Protein AF-A0A0D1AIF8-F1 (afdb_monomer_lite)

Secondary structure (DSSP, 8-state):
----HHHHHHHHHHHHHHHHHHHHHTTTS-S-HHHHHHHHHHHHHHHHHHHHHHHHHHHHS--

pLDDT: mean 83.64, std 10.53, range [49.19, 92.81]

Radius of gyration: 15.59 Å; chains: 1; bounding box: 36×30×39 Å

Sequence (63 aa):
MKKSKLFNFILWIIGFILAELWRRLLKDIHIHEFFKWFTGIAIIIFIFFIINKITSLLNKEKN

Organism: NCBI:txid1379739

Structure (mmCIF, N/CA/C/O backbone):
data_AF-A0A0D1AIF8-F1
#
_entry.id   A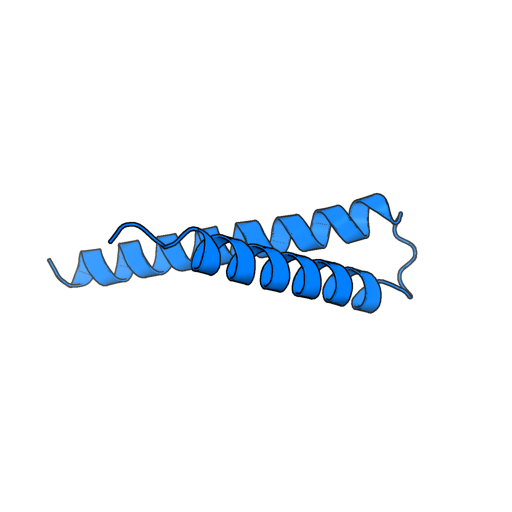F-A0A0D1AIF8-F1
#
loop_
_atom_site.group_PDB
_atom_site.id
_atom_site.type_symbol
_atom_site.label_atom_id
_atom_site.label_alt_id
_atom_site.label_comp_id
_atom_site.label_asym_id
_atom_site.label_entity_id
_atom_site.label_seq_id
_atom_site.pdbx_PDB_ins_code
_atom_site.Cartn_x
_atom_site.Cartn_y
_atom_site.Cartn_z
_atom_site.occupancy
_atom_site.B_iso_or_equiv
_atom_site.auth_seq_id
_atom_site.auth_comp_id
_atom_site.auth_asym_id
_atom_site.auth_atom_id
_atom_site.pdbx_PDB_model_num
ATOM 1 N N . MET A 1 1 ? -18.279 3.035 12.528 1.00 49.19 1 MET A N 1
ATOM 2 C CA . MET A 1 1 ? -17.959 4.478 12.391 1.00 49.19 1 MET A CA 1
ATOM 3 C C . MET A 1 1 ? -17.862 4.823 10.909 1.00 49.19 1 MET A C 1
ATOM 5 O O . MET A 1 1 ? -17.079 4.180 10.219 1.00 49.19 1 MET A O 1
ATOM 9 N N . LYS A 1 2 ? -18.656 5.778 10.394 1.00 50.22 2 LYS A N 1
ATOM 10 C CA . LYS A 1 2 ? -18.460 6.301 9.027 1.00 50.22 2 LYS A CA 1
ATOM 11 C C . LYS A 1 2 ? -17.057 6.913 8.971 1.00 50.22 2 LYS A C 1
ATOM 13 O O . LYS A 1 2 ? -16.831 7.951 9.585 1.00 50.22 2 LYS A O 1
ATOM 18 N N . LYS A 1 3 ? -16.107 6.253 8.301 1.00 56.75 3 LYS A N 1
ATOM 19 C CA . LYS A 1 3 ? -14.784 6.841 8.047 1.00 56.75 3 LYS A CA 1
ATOM 20 C C . LYS A 1 3 ? -15.011 8.155 7.299 1.00 56.75 3 LYS A C 1
ATOM 22 O O . LYS A 1 3 ? -15.758 8.173 6.319 1.00 56.75 3 LYS A O 1
ATOM 27 N N . SER A 1 4 ? -14.458 9.261 7.800 1.00 78.06 4 SER A N 1
ATOM 28 C CA . SER A 1 4 ? -14.656 10.561 7.155 1.00 78.06 4 SER A CA 1
ATOM 29 C C . SER A 1 4 ? -14.059 10.520 5.744 1.00 78.06 4 SER A C 1
ATOM 31 O O . SER A 1 4 ? -13.085 9.803 5.495 1.00 78.06 4 SER A O 1
ATOM 33 N N . LYS A 1 5 ? -14.626 11.286 4.802 1.00 82.81 5 LYS A N 1
ATOM 34 C CA . LYS A 1 5 ? -14.065 11.402 3.442 1.00 82.81 5 LYS A CA 1
ATOM 35 C C . LYS A 1 5 ? -12.579 11.787 3.482 1.00 82.81 5 LYS A C 1
ATOM 37 O O . LYS A 1 5 ? -11.798 11.272 2.692 1.00 82.81 5 LYS A O 1
ATOM 42 N N . LEU A 1 6 ? -12.198 12.615 4.458 1.00 86.94 6 LEU A N 1
ATOM 43 C CA . LEU A 1 6 ? -10.819 13.024 4.708 1.00 86.94 6 LEU A CA 1
ATOM 44 C C . LEU A 1 6 ? -9.918 11.833 5.068 1.00 86.94 6 LEU A C 1
ATOM 46 O O . LEU A 1 6 ? -8.828 11.698 4.527 1.00 86.94 6 LEU A O 1
ATOM 50 N N . PHE A 1 7 ? -10.390 10.934 5.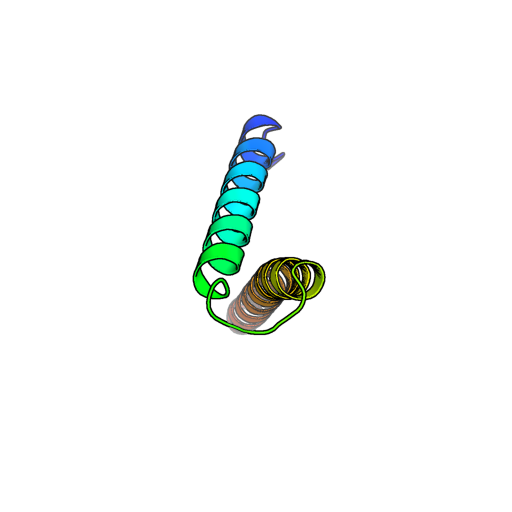936 1.00 84.19 7 PHE A N 1
ATOM 51 C CA . PHE A 1 7 ? -9.633 9.749 6.338 1.00 84.19 7 PHE A CA 1
ATOM 52 C C . PHE A 1 7 ? -9.375 8.807 5.156 1.00 84.19 7 PHE A C 1
ATOM 54 O O . PHE A 1 7 ? -8.259 8.325 4.976 1.00 84.19 7 PHE A O 1
ATOM 61 N N . ASN A 1 8 ? -10.386 8.581 4.313 1.00 84.75 8 ASN A N 1
ATOM 62 C CA . ASN A 1 8 ? -10.220 7.763 3.110 1.00 84.75 8 ASN A CA 1
ATOM 63 C C . ASN A 1 8 ? -9.256 8.413 2.105 1.00 84.75 8 ASN A C 1
ATOM 65 O O . ASN A 1 8 ? -8.469 7.709 1.480 1.00 84.75 8 ASN A O 1
ATOM 69 N N . PHE A 1 9 ? -9.282 9.743 1.979 1.00 86.69 9 PHE A N 1
ATOM 70 C CA . PHE A 1 9 ? -8.364 10.480 1.110 1.00 86.69 9 PHE A CA 1
ATOM 71 C C . PHE A 1 9 ? -6.907 10.386 1.586 1.00 86.69 9 PHE A C 1
ATOM 73 O O . PHE A 1 9 ? -6.018 10.110 0.785 1.00 86.69 9 PHE A O 1
ATOM 80 N N . ILE A 1 10 ? -6.660 10.523 2.893 1.00 89.00 10 ILE A N 1
ATOM 81 C CA . ILE A 1 10 ? -5.321 10.356 3.482 1.00 89.00 10 ILE A CA 1
ATOM 82 C C . ILE A 1 10 ? -4.797 8.934 3.245 1.00 89.00 10 ILE A C 1
ATOM 84 O O . ILE A 1 10 ? -3.655 8.763 2.824 1.00 89.00 10 ILE A O 1
ATOM 88 N N . LEU A 1 11 ? -5.633 7.910 3.451 1.00 85.62 11 LEU A N 1
ATOM 89 C CA . LEU A 1 11 ? -5.251 6.526 3.155 1.00 85.62 11 LEU A CA 1
ATOM 90 C C . LEU A 1 11 ? -4.911 6.315 1.678 1.00 85.62 11 LEU A C 1
ATOM 92 O O . LEU A 1 11 ? -3.981 5.573 1.3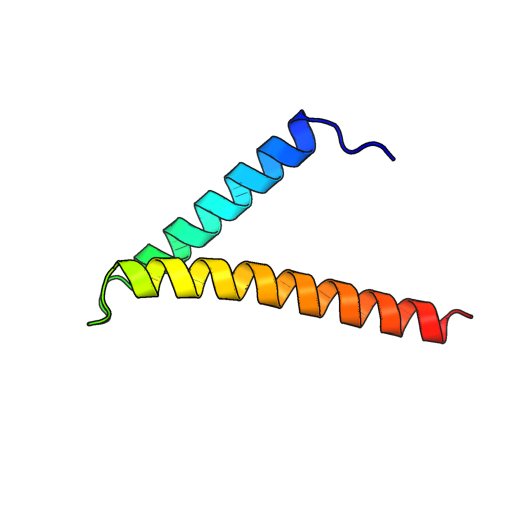65 1.00 85.62 11 LEU A O 1
ATOM 96 N N . TRP A 1 12 ? -5.635 6.978 0.779 1.00 86.19 12 TRP A N 1
ATOM 97 C CA . TRP A 1 12 ? -5.365 6.908 -0.651 1.00 86.19 12 TRP A CA 1
ATOM 98 C C . TRP A 1 12 ? -4.009 7.534 -1.008 1.00 86.19 12 TRP A C 1
ATOM 100 O O . TRP A 1 12 ? -3.223 6.914 -1.721 1.00 86.19 12 TRP A O 1
ATOM 110 N N . ILE A 1 13 ? -3.686 8.700 -0.434 1.00 89.44 13 ILE A N 1
ATOM 111 C CA . ILE A 1 13 ? -2.369 9.343 -0.591 1.00 89.44 13 ILE A CA 1
ATOM 112 C C . ILE A 1 13 ? -1.251 8.433 -0.073 1.00 89.44 13 ILE A C 1
ATOM 114 O O . ILE A 1 13 ? -0.251 8.241 -0.759 1.00 89.44 13 ILE A O 1
ATOM 118 N N . ILE A 1 14 ? -1.418 7.844 1.114 1.00 89.25 14 ILE A N 1
ATOM 119 C CA . ILE A 1 14 ? -0.417 6.936 1.694 1.00 89.25 14 ILE A CA 1
ATOM 120 C C . ILE A 1 14 ? -0.202 5.718 0.787 1.00 89.25 14 ILE A C 1
ATOM 122 O O . ILE A 1 14 ? 0.941 5.350 0.520 1.00 89.25 14 ILE A O 1
ATOM 126 N N .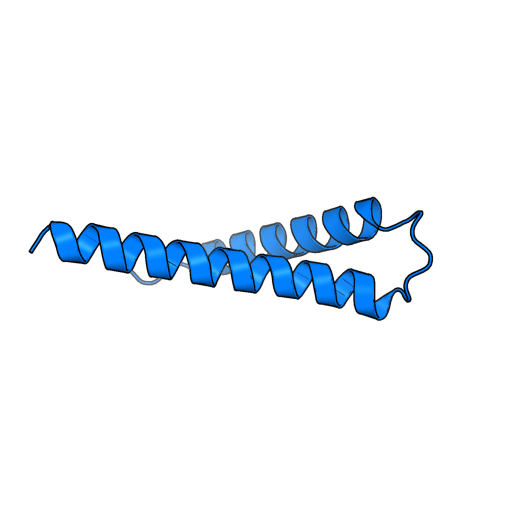 GLY A 1 15 ? -1.282 5.123 0.269 1.00 86.50 15 GLY A N 1
ATOM 127 C CA . GLY A 1 15 ? -1.198 4.011 -0.680 1.00 86.50 15 GLY A CA 1
ATOM 128 C C . GLY A 1 15 ? -0.456 4.388 -1.964 1.00 86.50 15 GLY A C 1
ATOM 129 O O . GLY A 1 15 ? 0.377 3.617 -2.439 1.00 86.50 15 GLY A O 1
ATOM 130 N N . PHE A 1 16 ? -0.695 5.595 -2.483 1.00 86.88 16 PHE A N 1
ATOM 131 C CA . PHE A 1 16 ? 0.007 6.109 -3.658 1.00 86.88 16 PHE A CA 1
ATOM 132 C C . PHE A 1 16 ? 1.505 6.323 -3.395 1.00 86.88 16 PHE A C 1
ATOM 134 O O . PHE A 1 16 ? 2.335 5.903 -4.199 1.00 86.88 16 PHE A O 1
ATOM 141 N N . ILE A 1 17 ? 1.865 6.911 -2.248 1.00 89.81 17 ILE A N 1
ATOM 142 C CA . ILE A 1 17 ? 3.269 7.103 -1.850 1.00 89.81 17 ILE A CA 1
ATOM 143 C C . ILE A 1 17 ? 3.982 5.752 -1.723 1.00 89.81 17 ILE A C 1
ATOM 145 O O . ILE A 1 17 ? 5.100 5.611 -2.213 1.00 89.81 17 ILE A O 1
ATOM 149 N N . LEU A 1 18 ? 3.343 4.749 -1.110 1.00 87.38 18 LEU A N 1
ATOM 150 C CA . LEU A 1 18 ? 3.909 3.400 -1.007 1.00 87.38 18 LEU A CA 1
ATOM 151 C C . LEU A 1 18 ? 4.128 2.759 -2.383 1.00 87.38 18 LEU A C 1
ATOM 153 O O . LEU A 1 18 ? 5.178 2.160 -2.609 1.00 87.38 18 LEU A O 1
ATOM 157 N N . ALA A 1 19 ? 3.167 2.893 -3.300 1.00 84.00 19 ALA A N 1
ATOM 158 C CA . ALA A 1 19 ? 3.287 2.357 -4.655 1.00 84.00 19 ALA A CA 1
ATOM 159 C C . ALA A 1 19 ? 4.429 3.028 -5.438 1.00 84.00 19 ALA A C 1
ATOM 161 O O . ALA A 1 19 ? 5.222 2.350 -6.091 1.00 84.00 19 ALA A O 1
ATOM 162 N N . GLU A 1 20 ? 4.568 4.348 -5.321 1.00 87.12 20 GLU A N 1
ATOM 163 C CA . GLU A 1 20 ? 5.659 5.099 -5.945 1.00 87.12 20 GLU A CA 1
ATOM 164 C C . GLU A 1 20 ? 7.024 4.749 -5.323 1.00 87.12 20 GLU A C 1
ATOM 166 O O . GLU A 1 20 ? 8.025 4.624 -6.034 1.00 87.12 20 GLU A O 1
ATOM 171 N N . LEU A 1 21 ? 7.078 4.524 -4.006 1.00 89.62 21 LEU A N 1
ATOM 172 C CA . LEU A 1 21 ? 8.287 4.071 -3.313 1.00 89.62 21 LEU A CA 1
ATOM 173 C C . LEU A 1 21 ? 8.691 2.659 -3.762 1.00 89.62 21 LEU A C 1
ATOM 175 O O . LEU A 1 21 ? 9.869 2.407 -4.018 1.00 89.62 21 LEU A O 1
ATOM 179 N N . TRP A 1 22 ? 7.714 1.771 -3.951 1.00 87.19 22 TRP A N 1
ATOM 180 C CA . TRP A 1 22 ? 7.925 0.440 -4.518 1.00 87.19 22 TRP A CA 1
ATOM 181 C C . TRP A 1 22 ? 8.456 0.497 -5.956 1.00 87.19 22 TRP A C 1
ATOM 183 O O . TRP A 1 22 ? 9.432 -0.175 -6.291 1.00 87.19 22 TRP A O 1
ATOM 193 N N . ARG A 1 23 ? 7.888 1.362 -6.803 1.00 85.56 23 ARG A N 1
ATOM 194 C CA . ARG A 1 23 ? 8.383 1.584 -8.170 1.00 85.56 23 ARG A CA 1
ATOM 195 C C . ARG A 1 23 ? 9.845 2.029 -8.182 1.00 85.56 23 ARG A C 1
ATOM 197 O O . ARG A 1 23 ? 10.627 1.528 -8.989 1.00 85.56 23 ARG A O 1
ATOM 204 N N . ARG A 1 24 ? 10.221 2.941 -7.278 1.00 87.19 24 ARG A N 1
ATOM 205 C CA . ARG A 1 24 ? 11.608 3.411 -7.129 1.00 87.19 24 ARG A CA 1
ATOM 206 C C . ARG A 1 24 ? 12.550 2.313 -6.645 1.00 87.19 24 ARG A C 1
ATOM 208 O O . ARG A 1 24 ? 13.662 2.240 -7.152 1.00 87.19 24 ARG A O 1
ATOM 215 N N . LEU A 1 25 ? 12.112 1.447 -5.731 1.00 86.75 25 LEU A N 1
ATOM 216 C CA . LEU A 1 25 ? 12.888 0.272 -5.309 1.00 86.75 25 LEU A CA 1
ATOM 217 C C . LEU A 1 25 ? 13.172 -0.675 -6.481 1.00 86.75 25 LEU A C 1
ATOM 219 O O . LEU A 1 25 ? 14.257 -1.234 -6.579 1.00 86.75 25 LEU A O 1
ATOM 223 N N . LEU A 1 26 ? 12.221 -0.813 -7.405 1.00 85.50 26 LEU A N 1
ATOM 224 C CA . LEU A 1 26 ? 12.378 -1.634 -8.603 1.00 85.50 26 LEU A CA 1
ATOM 225 C C . LEU A 1 26 ? 13.071 -0.899 -9.765 1.00 85.50 26 LEU A C 1
ATOM 227 O O . LEU A 1 26 ? 13.108 -1.433 -10.875 1.00 85.50 26 LEU A O 1
ATOM 231 N N . LYS A 1 27 ? 13.593 0.322 -9.572 1.00 82.00 27 LYS A N 1
ATOM 232 C CA . LYS A 1 27 ? 14.150 1.149 -10.658 1.00 82.00 27 LYS A CA 1
ATOM 233 C C . LYS A 1 27 ? 15.245 0.420 -11.437 1.00 82.00 27 LYS A C 1
ATOM 235 O O . LYS A 1 27 ? 15.179 0.409 -12.663 1.00 82.00 27 LYS A O 1
ATOM 240 N N . ASP A 1 28 ? 16.151 -0.252 -10.736 1.00 85.88 28 ASP A N 1
ATOM 241 C CA . ASP A 1 28 ? 17.328 -0.908 -11.325 1.00 85.88 28 ASP A CA 1
ATOM 242 C C . ASP A 1 28 ? 17.048 -2.326 -11.844 1.00 85.88 28 ASP A C 1
ATOM 244 O O . ASP A 1 28 ? 17.935 -3.012 -12.345 1.00 85.88 28 ASP A O 1
ATOM 248 N N . ILE A 1 29 ? 15.796 -2.777 -11.755 1.00 86.50 29 ILE A N 1
ATOM 249 C CA . ILE A 1 29 ? 15.383 -4.087 -12.245 1.00 86.50 29 ILE A CA 1
ATOM 250 C C . ILE A 1 29 ? 14.825 -3.945 -13.667 1.00 86.50 29 ILE A C 1
ATOM 252 O O . ILE A 1 29 ? 13.956 -3.105 -13.932 1.00 86.50 29 ILE A O 1
ATOM 256 N N . HIS A 1 30 ? 15.286 -4.814 -14.574 1.00 85.19 30 HIS A N 1
ATOM 257 C CA . HIS A 1 30 ? 14.815 -4.943 -15.961 1.00 85.19 30 HIS A CA 1
ATOM 258 C C . HIS A 1 30 ? 13.427 -5.601 -16.048 1.00 85.19 30 HIS A C 1
ATOM 260 O O . HIS A 1 30 ? 13.220 -6.641 -16.664 1.00 85.19 30 HIS A O 1
ATOM 266 N N . ILE A 1 31 ? 12.448 -4.978 -15.404 1.00 85.00 31 ILE A N 1
ATOM 267 C CA . ILE A 1 31 ? 11.032 -5.319 -15.509 1.00 85.00 31 ILE A CA 1
ATOM 268 C C . ILE A 1 31 ? 10.320 -4.136 -16.165 1.00 85.00 31 ILE A C 1
ATOM 270 O O . ILE A 1 31 ? 10.697 -2.982 -15.967 1.00 85.00 31 ILE A O 1
ATOM 274 N N . HIS A 1 32 ? 9.289 -4.410 -16.960 1.00 87.31 32 HIS A N 1
ATOM 275 C CA . HIS A 1 32 ? 8.495 -3.357 -17.587 1.00 87.31 32 HIS A CA 1
ATOM 276 C C . HIS A 1 32 ? 7.808 -2.477 -16.525 1.00 87.31 32 HIS A C 1
ATOM 278 O O . HIS A 1 32 ? 7.3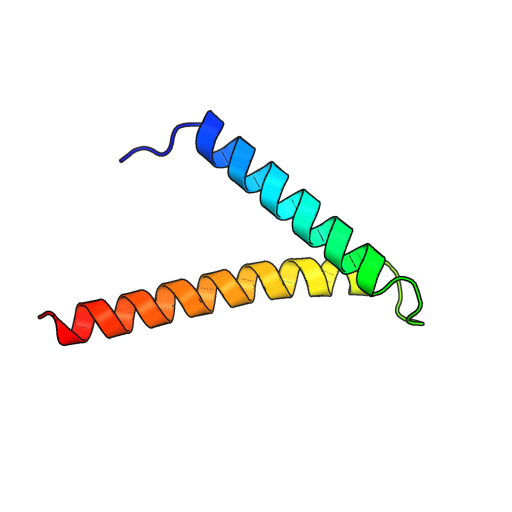01 -2.992 -15.526 1.00 87.31 32 HIS A O 1
ATOM 284 N N . GLU A 1 33 ? 7.734 -1.162 -16.755 1.00 83.56 33 GLU A N 1
ATOM 285 C CA . GLU A 1 33 ? 7.202 -0.174 -15.795 1.00 83.56 33 GLU A CA 1
ATOM 286 C C . GLU A 1 33 ? 5.795 -0.548 -15.287 1.00 83.56 33 GLU A C 1
ATOM 288 O O . GLU A 1 33 ? 5.491 -0.425 -14.101 1.00 83.56 33 GLU A O 1
ATOM 293 N N . PHE A 1 34 ? 4.961 -1.103 -16.175 1.00 85.38 34 PHE A N 1
ATOM 294 C CA . PHE A 1 34 ? 3.629 -1.619 -15.845 1.00 85.38 34 PHE A CA 1
ATOM 295 C C . PHE A 1 34 ? 3.654 -2.678 -14.732 1.00 85.38 34 PHE A C 1
ATOM 297 O O . PHE A 1 34 ? 2.866 -2.609 -13.791 1.00 85.38 34 PHE A O 1
ATOM 304 N N . PHE A 1 35 ? 4.579 -3.639 -14.795 1.00 86.50 35 PHE A N 1
ATOM 305 C CA . PHE A 1 35 ? 4.684 -4.696 -13.788 1.00 86.50 35 PHE A CA 1
ATOM 306 C C . PHE A 1 35 ? 5.265 -4.177 -12.468 1.00 86.50 35 PHE A C 1
ATOM 308 O O . PHE A 1 35 ? 4.910 -4.687 -11.404 1.00 86.50 35 PHE A O 1
ATOM 315 N N . LYS A 1 36 ? 6.096 -3.126 -12.497 1.00 85.69 36 LYS A N 1
ATOM 316 C CA . LYS A 1 36 ? 6.562 -2.451 -11.272 1.00 85.69 36 LYS A CA 1
ATOM 317 C C . LYS A 1 36 ? 5.392 -1.809 -10.521 1.00 85.69 36 LYS A C 1
ATOM 319 O O . LYS A 1 36 ? 5.270 -1.969 -9.311 1.00 85.69 36 LYS A O 1
ATOM 324 N N . TRP A 1 37 ? 4.480 -1.166 -11.247 1.00 85.31 37 TRP A N 1
ATOM 325 C CA . TRP A 1 37 ? 3.229 -0.653 -10.681 1.00 85.31 37 TRP A CA 1
ATOM 326 C C . TRP A 1 37 ? 2.304 -1.769 -10.195 1.00 85.31 37 TRP A C 1
ATOM 328 O O . TRP A 1 37 ? 1.801 -1.715 -9.072 1.00 85.31 37 TRP A O 1
ATOM 338 N N . PHE A 1 38 ? 2.110 -2.805 -11.015 1.00 88.25 38 PHE A N 1
ATOM 339 C CA . PHE A 1 38 ? 1.229 -3.923 -10.686 1.00 88.25 38 PHE A CA 1
ATOM 340 C C . PHE A 1 38 ? 1.673 -4.656 -9.415 1.00 88.25 38 PHE A C 1
ATOM 342 O O . PHE A 1 38 ? 0.846 -4.950 -8.556 1.00 88.25 38 PHE A O 1
ATOM 349 N N . THR A 1 39 ? 2.977 -4.895 -9.252 1.00 88.81 39 THR A N 1
ATOM 350 C CA . THR A 1 39 ? 3.532 -5.530 -8.045 1.00 88.81 39 THR A CA 1
ATOM 351 C C . THR A 1 39 ? 3.328 -4.671 -6.799 1.00 88.81 39 THR A C 1
ATOM 353 O O . THR A 1 39 ? 2.948 -5.208 -5.762 1.00 88.81 39 THR A O 1
ATOM 356 N N . GLY A 1 40 ? 3.473 -3.346 -6.901 1.00 86.31 40 GLY A N 1
ATOM 357 C CA . GLY A 1 40 ? 3.179 -2.436 -5.789 1.00 86.31 40 GLY A CA 1
ATOM 358 C C . GLY A 1 40 ? 1.713 -2.505 -5.352 1.00 86.31 40 GLY A C 1
ATOM 359 O O . GLY A 1 40 ? 1.420 -2.648 -4.165 1.00 86.31 40 GLY A O 1
ATOM 360 N N . ILE A 1 41 ? 0.784 -2.493 -6.313 1.00 86.56 41 ILE A N 1
ATOM 361 C CA . ILE A 1 41 ? -0.656 -2.634 -6.040 1.00 86.56 41 ILE A CA 1
ATOM 362 C C . ILE A 1 41 ? -0.966 -4.013 -5.437 1.00 86.56 41 ILE A C 1
ATOM 364 O O . ILE A 1 41 ? -1.704 -4.107 -4.454 1.00 86.56 41 ILE A O 1
ATOM 368 N N . ALA A 1 42 ? -0.379 -5.079 -5.985 1.00 89.31 42 ALA A N 1
ATOM 369 C CA . ALA A 1 42 ? -0.572 -6.441 -5.500 1.00 89.31 42 ALA A CA 1
ATOM 370 C C . ALA A 1 42 ? -0.114 -6.600 -4.041 1.00 89.31 42 ALA A C 1
ATOM 372 O O . ALA A 1 42 ? -0.827 -7.212 -3.246 1.00 89.31 42 ALA A O 1
ATOM 373 N N . ILE A 1 43 ? 1.018 -5.996 -3.663 1.00 87.81 43 ILE A N 1
ATOM 374 C CA . ILE A 1 43 ? 1.519 -6.001 -2.281 1.00 87.81 43 ILE A CA 1
ATOM 375 C C . ILE A 1 43 ? 0.529 -5.317 -1.336 1.00 87.81 43 ILE A C 1
ATOM 377 O O . ILE A 1 43 ? 0.224 -5.866 -0.278 1.00 87.81 43 ILE A O 1
ATOM 381 N N . ILE A 1 44 ? -0.022 -4.161 -1.718 1.00 86.12 44 I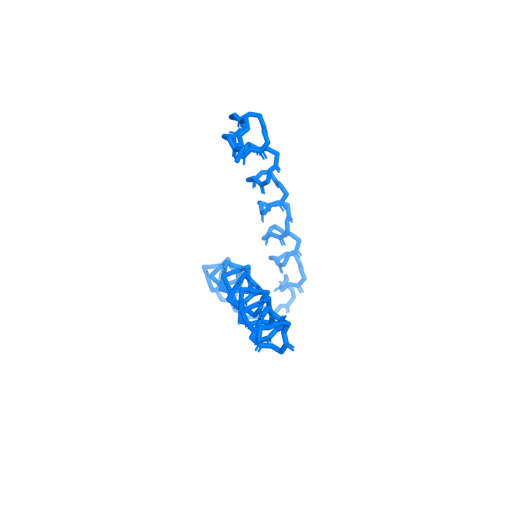LE A N 1
ATOM 382 C CA . ILE A 1 44 ? -1.010 -3.441 -0.895 1.00 86.12 44 ILE A CA 1
ATOM 383 C C . ILE A 1 44 ? -2.252 -4.313 -0.650 1.00 86.12 44 ILE A C 1
ATOM 385 O O . ILE A 1 44 ? -2.708 -4.439 0.490 1.00 86.12 44 ILE A O 1
ATOM 389 N N . ILE A 1 45 ? -2.777 -4.954 -1.699 1.00 88.62 45 ILE A N 1
ATOM 390 C CA . ILE A 1 45 ? -3.933 -5.859 -1.598 1.00 88.62 45 ILE A CA 1
ATOM 391 C C . ILE A 1 45 ? -3.601 -7.063 -0.708 1.00 88.62 45 ILE A C 1
ATOM 393 O O . ILE A 1 45 ? -4.402 -7.445 0.148 1.00 88.62 45 ILE A O 1
ATOM 397 N N . PHE A 1 46 ? -2.413 -7.641 -0.877 1.00 90.88 46 PHE A N 1
ATOM 398 C CA . PHE A 1 46 ? -1.974 -8.805 -0.117 1.00 90.88 46 PHE A CA 1
ATOM 399 C C . PHE A 1 46 ? -1.819 -8.497 1.378 1.00 90.88 46 PHE A C 1
ATOM 401 O O . PHE A 1 46 ? -2.294 -9.265 2.215 1.00 90.88 46 PHE A O 1
ATOM 408 N N . ILE A 1 47 ? -1.249 -7.340 1.728 1.00 89.31 47 ILE A N 1
ATOM 409 C CA . ILE A 1 47 ? -1.163 -6.867 3.118 1.00 89.31 47 ILE A CA 1
ATOM 410 C C . ILE A 1 47 ? -2.564 -6.726 3.719 1.00 89.31 47 ILE A C 1
ATOM 412 O O . ILE A 1 47 ? -2.811 -7.211 4.823 1.00 89.31 47 ILE A O 1
ATOM 416 N N . PHE A 1 48 ? -3.502 -6.114 2.991 1.00 88.00 48 PHE A N 1
ATOM 417 C CA . PHE A 1 48 ? -4.878 -5.964 3.467 1.00 88.00 48 PHE A CA 1
ATOM 418 C C . PHE A 1 48 ? -5.552 -7.322 3.712 1.00 88.00 48 PHE A C 1
ATOM 420 O O . PHE A 1 48 ? -6.228 -7.514 4.725 1.00 88.00 48 PHE A O 1
ATOM 427 N N . PHE A 1 49 ? -5.323 -8.287 2.820 1.00 92.50 49 PHE A N 1
ATOM 428 C CA . PHE A 1 49 ? -5.818 -9.651 2.975 1.00 92.50 49 PHE A CA 1
ATOM 429 C C . PHE A 1 49 ? -5.236 -10.345 4.215 1.00 92.50 49 PHE A C 1
ATOM 431 O O . PHE A 1 49 ? -5.991 -10.927 4.998 1.00 92.50 49 PHE A O 1
ATOM 438 N N . ILE A 1 50 ? -3.919 -10.245 4.431 1.00 92.81 50 ILE A N 1
ATOM 439 C CA . ILE A 1 50 ? -3.247 -10.805 5.611 1.00 92.81 50 ILE A CA 1
ATOM 440 C C . ILE A 1 50 ? -3.807 -10.193 6.893 1.00 92.81 50 ILE A C 1
ATOM 442 O O . ILE A 1 50 ? -4.176 -10.938 7.798 1.00 92.81 50 ILE A O 1
ATOM 446 N N . ILE A 1 51 ? -3.916 -8.863 6.965 1.00 90.94 51 ILE A N 1
ATOM 447 C CA . ILE A 1 51 ? -4.439 -8.169 8.150 1.00 90.94 51 ILE A CA 1
ATOM 448 C C . ILE A 1 51 ? -5.845 -8.675 8.474 1.00 90.94 51 ILE A C 1
ATOM 450 O O . ILE A 1 51 ? -6.092 -9.101 9.600 1.00 90.94 51 ILE A O 1
ATOM 454 N N . ASN A 1 52 ? -6.745 -8.712 7.487 1.00 89.69 52 ASN A N 1
ATOM 455 C CA . ASN A 1 52 ? -8.111 -9.195 7.697 1.00 89.69 52 ASN A CA 1
ATOM 456 C C . ASN A 1 52 ? -8.147 -10.652 8.167 1.00 89.69 52 ASN A C 1
ATOM 458 O O . ASN A 1 52 ? -8.929 -10.994 9.055 1.00 89.69 52 ASN A O 1
ATOM 462 N N . LYS A 1 53 ? -7.293 -11.512 7.600 1.00 89.94 53 LYS A N 1
ATOM 463 C CA . LYS A 1 53 ? -7.212 -12.919 8.000 1.00 89.94 53 LYS A CA 1
ATOM 464 C C . LYS A 1 53 ? -6.693 -13.072 9.429 1.00 89.94 53 LYS A C 1
ATOM 466 O O . LYS A 1 53 ? -7.293 -13.814 10.201 1.00 89.94 53 LYS A O 1
ATOM 471 N N . ILE A 1 54 ? -5.646 -12.338 9.802 1.00 92.56 54 ILE A N 1
ATOM 472 C CA . ILE A 1 54 ? -5.111 -12.324 11.171 1.00 92.56 54 ILE A CA 1
ATOM 473 C C . ILE A 1 54 ? -6.171 -11.810 12.150 1.00 92.56 54 ILE A C 1
ATOM 475 O O . ILE A 1 54 ? -6.430 -12.459 13.157 1.00 92.56 54 ILE A O 1
ATOM 479 N N . THR A 1 55 ? -6.844 -10.696 11.845 1.00 90.19 55 THR A N 1
ATOM 480 C CA . THR A 1 55 ? -7.929 -10.168 12.688 1.00 90.19 55 THR A CA 1
ATOM 481 C C . THR A 1 55 ? -9.068 -11.175 12.840 1.00 90.19 55 THR A C 1
ATOM 483 O O . THR A 1 55 ? -9.591 -11.345 13.939 1.00 90.19 55 THR A O 1
ATOM 486 N N . SER A 1 56 ? -9.438 -11.877 11.765 1.00 89.88 56 SER A N 1
ATOM 487 C CA . SER A 1 56 ? -10.458 -12.925 11.826 1.00 89.88 56 SER A CA 1
ATOM 488 C C . SER A 1 56 ? -10.042 -14.091 12.718 1.00 89.88 56 SER A C 1
ATOM 490 O O . SER A 1 56 ? -10.901 -14.613 13.420 1.00 89.88 56 SER A O 1
ATOM 492 N N . LEU A 1 57 ? -8.776 -14.515 12.686 1.00 90.38 57 LEU A N 1
ATOM 493 C CA . LEU A 1 57 ? -8.274 -15.594 13.542 1.00 90.38 57 LEU A CA 1
ATOM 494 C C . LEU A 1 57 ? -8.226 -15.162 15.012 1.00 90.38 57 LEU A C 1
ATOM 496 O O . LEU A 1 57 ? -8.754 -15.869 15.863 1.00 90.38 57 LEU A O 1
ATOM 500 N N . LEU A 1 58 ? -7.703 -13.966 15.295 1.00 86.06 58 LEU A N 1
ATOM 501 C CA . LEU A 1 58 ? -7.638 -13.407 16.650 1.00 86.06 58 LEU A CA 1
ATOM 502 C C . LEU A 1 58 ? -9.024 -13.211 17.280 1.00 86.06 58 LEU A C 1
ATOM 504 O O . LEU A 1 58 ? -9.208 -13.454 18.468 1.00 86.06 58 LEU A O 1
ATOM 508 N N . ASN A 1 59 ? -10.019 -12.788 16.496 1.00 80.56 59 ASN A N 1
ATOM 509 C CA . ASN A 1 59 ? -11.395 -12.671 16.987 1.00 80.56 59 ASN A CA 1
ATOM 510 C C . ASN A 1 59 ? -12.069 -14.035 17.187 1.00 80.56 59 ASN A C 1
ATOM 512 O O . ASN A 1 59 ? -13.007 -14.126 17.972 1.00 80.56 59 ASN A O 1
ATOM 516 N N . LYS A 1 60 ? -11.608 -15.083 16.493 1.00 69.88 60 LYS A N 1
ATOM 517 C CA . LYS A 1 60 ? -12.138 -16.444 16.629 1.00 69.88 60 LYS A CA 1
ATOM 518 C C . LYS A 1 60 ? -11.627 -17.149 17.887 1.00 69.88 60 LYS A C 1
ATOM 520 O O . LYS A 1 60 ? -12.333 -18.001 18.391 1.00 69.88 60 LYS A O 1
ATOM 525 N N . GLU A 1 61 ? -10.449 -16.786 18.395 1.00 59.81 61 GLU A N 1
ATOM 526 C CA . GLU A 1 61 ? -9.953 -17.246 19.706 1.00 59.81 61 GLU A CA 1
ATOM 527 C C . GLU A 1 61 ? -10.601 -16.520 20.895 1.00 59.81 61 GLU A C 1
ATOM 529 O O . GLU A 1 61 ? -10.482 -16.967 22.032 1.00 59.81 61 GLU A O 1
ATOM 534 N N . LYS A 1 62 ? -11.264 -15.381 20.656 1.00 53.41 62 LYS A N 1
ATOM 535 C CA . LYS A 1 62 ? -11.898 -14.564 21.704 1.00 53.41 62 LYS A CA 1
ATOM 536 C C . LYS A 1 62 ? -13.367 -14.909 21.984 1.00 53.41 62 LYS A C 1
ATOM 538 O O . LYS A 1 62 ? -13.906 -14.374 22.951 1.00 53.41 62 LYS A O 1
ATOM 543 N N . ASN A 1 63 ? -13.988 -15.746 21.150 1.00 49.69 63 ASN A N 1
ATOM 544 C CA . ASN A 1 63 ? -15.353 -16.273 21.291 1.00 49.69 63 ASN A CA 1
ATOM 545 C C . ASN A 1 63 ? -15.304 -17.778 21.545 1.00 49.69 63 ASN A C 1
ATOM 547 O O . ASN A 1 63 ? -16.241 -18.275 22.203 1.00 49.69 63 ASN A O 1
#

Foldseek 3Di:
DPQDPVNVVVVVVVLVVQLVVQLVVCVPPPDPSVVSSVVSVVVVVVVVVVVVVVVVVVVVVVD